Protein AF-A0A6B9L3U7-F1 (afdb_monomer)

GO terms:
  GO:0005576 extracellular region (C, EXP)

Structure (mmCIF, N/CA/C/O backbone):
data_AF-A0A6B9L3U7-F1
#
_entry.id   AF-A0A6B9L3U7-F1
#
loop_
_atom_site.group_PDB
_atom_site.id
_atom_site.type_symbol
_atom_site.label_atom_id
_atom_site.label_alt_id
_atom_site.label_comp_id
_atom_site.label_asym_id
_atom_site.label_entity_id
_atom_site.label_seq_id
_atom_site.pdbx_PDB_ins_code
_atom_site.Cartn_x
_atom_site.Cartn_y
_atom_site.Cartn_z
_atom_site.occupancy
_atom_site.B_iso_or_equiv
_atom_site.auth_seq_id
_atom_site.auth_comp_id
_atom_site.auth_asym_id
_atom_site.auth_atom_id
_atom_site.pdbx_PDB_model_num
ATOM 1 N N . MET A 1 1 ? -17.481 -2.640 25.549 1.00 61.78 1 MET A N 1
ATOM 2 C CA . MET A 1 1 ? -16.501 -3.665 25.118 1.00 61.78 1 MET A CA 1
ATOM 3 C C . MET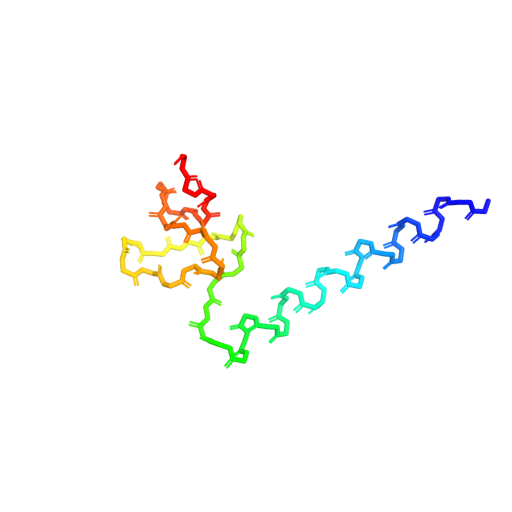 A 1 1 ? -16.121 -3.592 23.634 1.00 61.78 1 MET A C 1
ATOM 5 O O . MET A 1 1 ? -14.937 -3.671 23.351 1.00 61.78 1 MET A O 1
ATOM 9 N N . MET A 1 2 ? -17.042 -3.366 22.684 1.00 71.44 2 MET A N 1
ATOM 10 C CA . MET A 1 2 ? -16.723 -3.412 21.237 1.00 71.44 2 MET A CA 1
ATOM 11 C C . MET A 1 2 ? -15.702 -2.376 20.722 1.00 71.44 2 MET A C 1
ATOM 13 O O . MET A 1 2 ? -14.957 -2.670 19.795 1.00 71.44 2 MET A O 1
ATOM 17 N N . LYS A 1 3 ? -15.604 -1.189 21.339 1.00 79.88 3 LYS A N 1
ATOM 18 C CA . LYS A 1 3 ? -14.645 -0.151 20.910 1.00 79.88 3 LYS A CA 1
ATOM 19 C C . LYS A 1 3 ? -13.184 -0.600 21.018 1.00 79.88 3 LYS A C 1
ATOM 21 O O . LYS A 1 3 ? -12.384 -0.248 20.163 1.00 79.88 3 LYS A O 1
ATOM 26 N N . PHE A 1 4 ? -12.847 -1.395 22.036 1.00 84.56 4 PHE A N 1
ATOM 27 C CA . PHE A 1 4 ? -11.465 -1.822 22.264 1.00 84.56 4 PHE A CA 1
ATOM 28 C C . PHE A 1 4 ? -10.994 -2.806 21.187 1.00 84.56 4 PHE A C 1
ATOM 30 O O . PHE A 1 4 ? -9.887 -2.676 20.682 1.00 84.56 4 PHE A O 1
ATOM 37 N N . LEU A 1 5 ? -11.871 -3.729 20.774 1.00 88.19 5 LEU A N 1
ATOM 38 C CA . LEU A 1 5 ? -11.595 -4.679 19.692 1.00 88.19 5 LEU A CA 1
ATOM 39 C C . LEU A 1 5 ? -11.352 -3.971 18.357 1.00 88.19 5 LEU A C 1
ATOM 41 O O . LEU A 1 5 ? -10.451 -4.354 17.622 1.00 88.19 5 LEU A O 1
ATOM 45 N N . LEU A 1 6 ? -12.121 -2.919 18.067 1.00 88.81 6 LEU A N 1
ATOM 46 C CA . LEU A 1 6 ? -11.998 -2.165 16.819 1.00 88.81 6 LEU A CA 1
ATOM 47 C C . LEU A 1 6 ? -10.664 -1.406 16.753 1.00 88.81 6 LEU A C 1
ATOM 49 O O . LEU A 1 6 ? -9.993 -1.426 15.726 1.00 88.81 6 LEU A O 1
ATOM 53 N N . VAL A 1 7 ? -10.234 -0.814 17.872 1.00 90.25 7 VAL A N 1
ATOM 54 C CA . VAL A 1 7 ? -8.909 -0.181 17.978 1.00 90.25 7 VAL A CA 1
ATOM 55 C C . VAL A 1 7 ? -7.799 -1.214 17.799 1.00 90.25 7 VAL A C 1
ATOM 57 O O . VAL A 1 7 ? -6.878 -0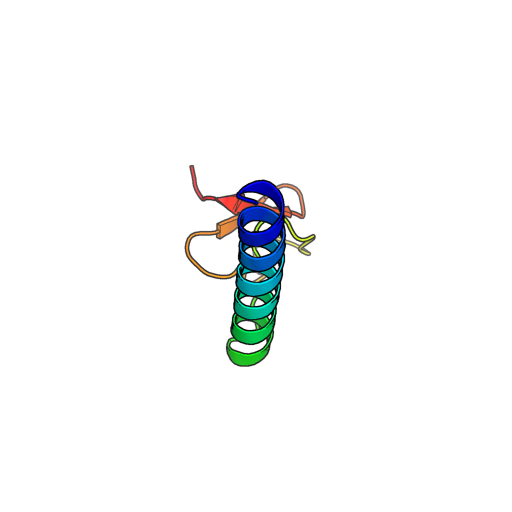.988 17.018 1.00 90.25 7 VAL A O 1
ATOM 60 N N . LEU A 1 8 ? -7.901 -2.363 18.472 1.00 89.25 8 LEU A N 1
ATOM 61 C CA . LEU A 1 8 ? -6.899 -3.423 18.367 1.00 89.25 8 LEU A CA 1
ATOM 62 C C . LEU A 1 8 ? -6.780 -3.925 16.923 1.00 89.25 8 LEU A C 1
ATOM 64 O O . LEU A 1 8 ? -5.673 -4.019 16.397 1.00 89.25 8 LEU A O 1
ATOM 68 N N . PHE A 1 9 ? -7.916 -4.148 16.263 1.00 90.38 9 PHE A N 1
ATOM 69 C CA . PHE A 1 9 ? -7.993 -4.566 14.865 1.00 90.38 9 PHE A CA 1
ATOM 70 C C . PHE A 1 9 ? -7.318 -3.569 13.915 1.00 90.38 9 PHE A C 1
ATOM 72 O O . PHE A 1 9 ? -6.503 -3.973 13.087 1.00 90.38 9 PHE A O 1
ATOM 79 N N . LEU A 1 10 ? -7.586 -2.267 14.070 1.00 88.25 10 LEU A N 1
ATOM 80 C CA . LEU A 1 10 ? -6.943 -1.224 13.263 1.00 88.25 10 LEU A CA 1
ATOM 81 C C . LEU A 1 10 ? -5.419 -1.219 13.445 1.00 88.25 10 LEU A C 1
ATOM 83 O O . LEU A 1 10 ? -4.684 -1.143 12.460 1.00 88.25 10 LEU A O 1
ATOM 87 N N . ILE A 1 11 ? -4.935 -1.359 14.683 1.00 89.75 11 ILE A N 1
ATOM 88 C CA . ILE A 1 11 ? -3.493 -1.431 14.968 1.00 89.75 11 ILE A CA 1
ATOM 89 C C . ILE A 1 11 ? -2.881 -2.675 14.317 1.00 89.75 11 ILE A C 1
ATOM 91 O O . ILE A 1 11 ? -1.830 -2.581 13.685 1.00 89.75 11 ILE A O 1
ATOM 95 N N . THR A 1 12 ? -3.551 -3.828 14.423 1.00 87.81 12 THR A N 1
ATOM 96 C CA . THR A 1 12 ? -3.031 -5.081 13.853 1.00 87.81 12 THR A CA 1
ATOM 97 C C . THR A 1 12 ? -2.952 -5.002 12.332 1.00 87.81 12 THR A C 1
ATOM 99 O O . THR A 1 12 ? -1.918 -5.341 11.765 1.00 87.81 12 THR A O 1
ATOM 102 N N . ILE A 1 13 ? -4.000 -4.496 11.670 1.00 85.88 13 ILE A N 1
ATOM 103 C CA . ILE A 1 13 ? -3.988 -4.280 10.217 1.00 85.88 13 ILE A CA 1
ATOM 104 C C . ILE A 1 13 ? -2.846 -3.355 9.812 1.00 85.88 13 ILE A C 1
ATOM 106 O O . ILE A 1 13 ? -2.120 -3.681 8.879 1.00 85.88 13 ILE A O 1
ATOM 110 N N . THR A 1 14 ? -2.656 -2.248 10.534 1.00 81.56 14 THR A N 1
ATOM 111 C CA . THR A 1 14 ? -1.604 -1.273 10.215 1.00 81.56 14 THR A CA 1
ATOM 112 C C . THR A 1 14 ? -0.221 -1.924 10.291 1.00 81.56 14 THR A C 1
ATOM 114 O O . THR A 1 14 ? 0.581 -1.779 9.367 1.00 81.56 14 THR A O 1
ATOM 117 N N . LEU A 1 15 ? 0.039 -2.708 11.342 1.00 83.44 15 LEU A N 1
ATOM 118 C CA . LEU A 1 15 ? 1.296 -3.445 11.501 1.00 83.44 15 LEU A CA 1
ATOM 119 C C . LEU A 1 15 ? 1.510 -4.478 10.391 1.00 83.44 15 LEU A C 1
ATOM 121 O O . LEU A 1 15 ? 2.609 -4.556 9.849 1.00 83.44 15 LEU A O 1
ATOM 125 N N . ILE A 1 16 ? 0.469 -5.224 10.010 1.00 82.81 16 ILE A N 1
ATOM 126 C CA . ILE A 1 16 ? 0.550 -6.208 8.921 1.00 82.81 16 ILE A CA 1
ATOM 127 C C . ILE A 1 16 ? 0.870 -5.514 7.595 1.00 82.81 16 ILE A C 1
ATOM 129 O O . ILE A 1 16 ? 1.754 -5.965 6.871 1.00 82.81 16 ILE A O 1
ATOM 133 N N . THR A 1 17 ? 0.206 -4.396 7.284 1.00 76.44 17 THR A N 1
ATOM 134 C CA . THR A 1 17 ? 0.495 -3.643 6.055 1.00 76.44 17 THR A CA 1
ATOM 135 C C . THR A 1 17 ? 1.917 -3.093 6.021 1.00 76.44 17 THR A C 1
ATOM 137 O O . THR A 1 17 ? 2.526 -3.094 4.955 1.00 76.44 17 THR A O 1
ATOM 140 N N . MET A 1 18 ? 2.469 -2.665 7.162 1.00 75.62 18 MET A N 1
ATOM 141 C CA . MET A 1 18 ? 3.855 -2.191 7.220 1.00 75.62 18 MET A CA 1
ATOM 142 C C . MET A 1 18 ? 4.859 -3.341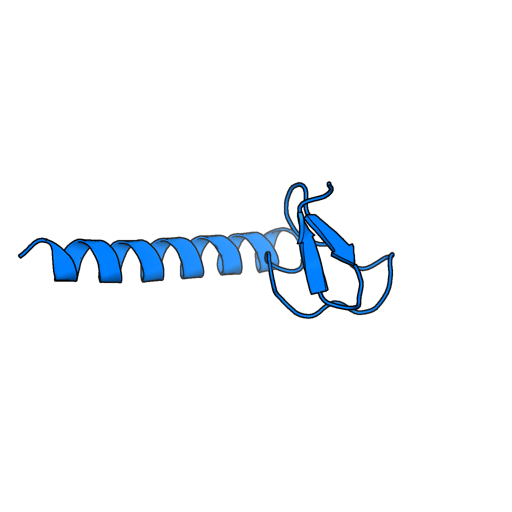 7.089 1.00 75.62 18 MET A C 1
ATOM 144 O O . MET A 1 18 ? 5.780 -3.239 6.283 1.00 75.62 18 MET A O 1
ATOM 148 N N . ALA A 1 19 ? 4.641 -4.464 7.779 1.00 79.25 19 ALA A N 1
ATOM 149 C CA . ALA A 1 19 ? 5.505 -5.641 7.663 1.00 79.25 19 ALA A CA 1
ATOM 150 C C . ALA A 1 19 ? 5.535 -6.194 6.227 1.00 79.25 19 ALA A C 1
ATOM 152 O O . ALA A 1 19 ? 6.603 -6.461 5.682 1.00 79.25 19 ALA A O 1
ATOM 153 N N . TYR A 1 20 ? 4.370 -6.279 5.577 1.00 77.44 20 TYR A N 1
ATOM 154 C CA . TYR A 1 20 ? 4.271 -6.695 4.176 1.00 77.44 20 TYR A CA 1
ATOM 155 C C . TYR A 1 20 ? 5.040 -5.750 3.238 1.00 77.44 20 TYR A C 1
ATOM 157 O O . TYR A 1 20 ? 5.683 -6.187 2.284 1.00 77.44 20 TYR A O 1
ATOM 165 N N . SER A 1 21 ? 4.992 -4.445 3.522 1.00 76.38 21 SER A N 1
ATOM 166 C CA . SER A 1 21 ? 5.662 -3.422 2.718 1.00 76.38 21 SER A CA 1
ATOM 167 C C . SER A 1 21 ? 7.191 -3.509 2.790 1.00 76.38 21 SER A C 1
ATOM 169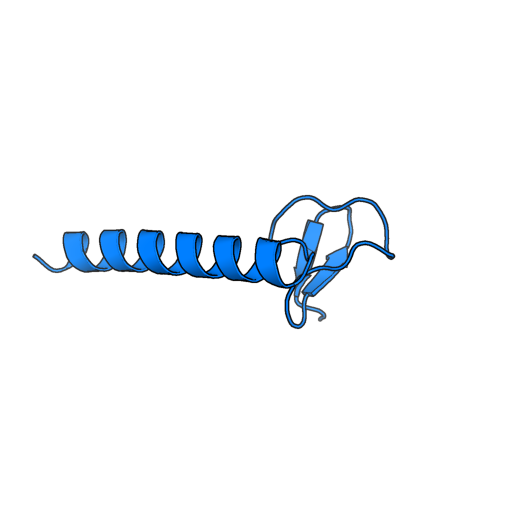 O O . SER A 1 21 ? 7.849 -3.421 1.752 1.00 76.38 21 SER A O 1
ATOM 171 N N . GLU A 1 22 ? 7.747 -3.777 3.978 1.00 73.50 22 GLU A N 1
ATOM 172 C CA . GLU A 1 22 ? 9.185 -4.017 4.160 1.00 73.50 22 GLU A CA 1
ATOM 173 C C . GLU A 1 22 ? 9.635 -5.290 3.446 1.00 73.50 22 GLU A C 1
ATOM 175 O O . GLU A 1 22 ? 10.644 -5.275 2.743 1.00 73.50 22 GLU A O 1
ATOM 180 N N . GLU A 1 23 ? 8.866 -6.374 3.570 1.00 77.00 23 GLU A N 1
ATOM 181 C CA . GLU A 1 23 ? 9.215 -7.656 2.955 1.00 77.00 23 GLU A CA 1
ATOM 182 C C . GLU A 1 23 ? 9.245 -7.569 1.420 1.00 77.00 23 GLU A C 1
ATOM 184 O O . GLU A 1 23 ? 10.103 -8.169 0.774 1.00 77.00 23 GLU A O 1
ATOM 189 N N . HIS A 1 24 ? 8.326 -6.805 0.822 1.00 77.75 24 HIS A N 1
ATOM 190 C CA . HIS A 1 24 ? 8.167 -6.731 -0.6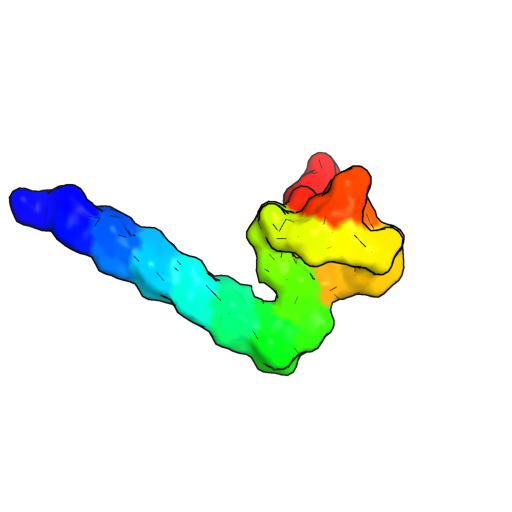36 1.00 77.75 24 HIS A CA 1
ATOM 191 C C . HIS A 1 24 ? 8.833 -5.496 -1.267 1.00 77.75 24 HIS A C 1
ATOM 193 O O . HIS A 1 24 ? 8.787 -5.327 -2.492 1.00 77.75 24 HIS A O 1
ATOM 199 N N . GLY A 1 25 ? 9.459 -4.636 -0.455 1.00 84.12 25 GLY A N 1
ATOM 200 C CA . GLY A 1 25 ? 10.099 -3.401 -0.910 1.00 84.12 25 GLY A CA 1
ATOM 201 C C . GLY A 1 25 ? 9.120 -2.457 -1.614 1.00 84.12 25 GLY A C 1
ATOM 202 O O . GLY A 1 25 ? 9.442 -1.903 -2.669 1.00 84.12 25 GLY A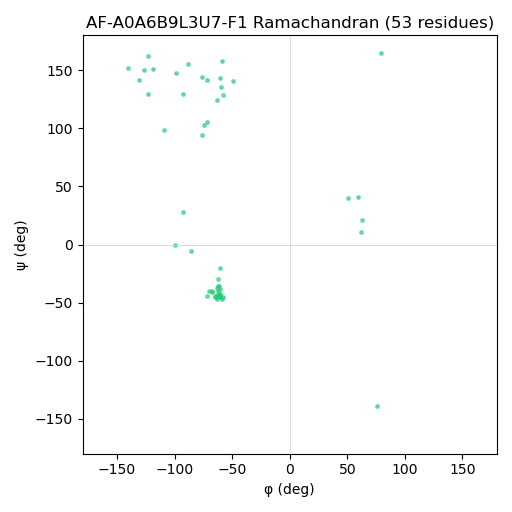 O 1
ATOM 203 N N . CYS A 1 26 ? 7.905 -2.330 -1.079 1.00 88.44 26 CYS A N 1
ATOM 204 C CA . CYS A 1 26 ? 6.859 -1.470 -1.624 1.00 88.44 26 CYS A CA 1
ATOM 205 C C . CYS A 1 26 ? 6.371 -0.446 -0.589 1.00 88.44 26 CYS A C 1
ATOM 207 O O . CYS A 1 26 ? 6.606 -0.581 0.603 1.00 88.44 26 CYS A O 1
ATOM 209 N N . ILE A 1 27 ? 5.708 0.610 -1.051 1.00 88.69 27 ILE A N 1
ATOM 210 C CA . ILE A 1 27 ? 5.185 1.704 -0.236 1.00 88.69 27 ILE A CA 1
ATOM 211 C C . ILE A 1 27 ? 3.734 1.379 0.146 1.00 88.69 27 ILE A C 1
ATOM 213 O O . ILE A 1 27 ? 2.934 1.062 -0.744 1.00 88.69 27 ILE A O 1
ATOM 217 N N . PRO A 1 28 ? 3.355 1.462 1.432 1.00 86.94 28 PRO A N 1
ATOM 218 C CA . PRO A 1 28 ? 1.991 1.186 1.860 1.00 86.94 28 PRO A CA 1
ATOM 219 C C . PRO A 1 28 ? 0.948 2.101 1.190 1.00 86.94 28 PRO A C 1
ATOM 221 O O . PRO A 1 28 ? 1.258 3.223 0.779 1.00 86.94 28 PRO A O 1
ATOM 224 N N . PRO A 1 29 ? -0.322 1.669 1.137 1.00 86.12 29 PRO A N 1
ATOM 225 C CA . PRO A 1 29 ? -1.436 2.525 0.743 1.00 86.12 29 PRO A CA 1
ATOM 226 C C . PRO A 1 29 ? -1.444 3.859 1.497 1.00 86.12 29 PRO A C 1
ATOM 228 O O . PRO A 1 29 ? -1.185 3.896 2.700 1.00 86.12 29 PRO A O 1
ATOM 231 N N . PHE A 1 30 ? -1.787 4.944 0.802 1.00 87.81 30 PHE A N 1
ATOM 232 C CA . PHE A 1 30 ? -1.916 6.302 1.348 1.00 87.81 30 PHE A CA 1
ATOM 233 C C . PHE A 1 30 ? -0.633 6.899 1.945 1.00 87.81 30 PHE A C 1
ATOM 235 O O . PHE A 1 30 ? -0.688 7.955 2.574 1.00 87.81 30 PHE A O 1
ATOM 242 N N . GLN A 1 31 ? 0.520 6.263 1.732 1.00 89.50 31 GLN A N 1
ATOM 243 C CA . GLN A 1 31 ? 1.814 6.824 2.100 1.00 89.50 31 GLN A CA 1
ATOM 244 C C . GLN A 1 31 ? 2.402 7.679 0.967 1.00 89.50 31 GLN A C 1
ATOM 246 O O . GLN A 1 31 ? 2.060 7.478 -0.207 1.00 89.50 31 GLN A O 1
ATOM 251 N N . PRO A 1 32 ? 3.283 8.640 1.303 1.00 90.75 32 PRO A N 1
ATOM 252 C CA . PRO A 1 32 ? 4.006 9.431 0.321 1.00 90.75 32 PRO A CA 1
ATOM 253 C C . PRO A 1 32 ? 4.874 8.552 -0.582 1.00 90.75 32 PRO A C 1
ATOM 255 O O . PRO A 1 32 ? 5.488 7.589 -0.126 1.00 90.75 32 PRO A O 1
ATOM 258 N N . CYS A 1 33 ? 4.960 8.913 -1.856 1.00 91.81 33 CYS A N 1
ATOM 259 C CA . CYS A 1 33 ? 5.788 8.235 -2.847 1.00 91.81 33 CYS A CA 1
ATOM 260 C C . CYS A 1 33 ? 6.455 9.249 -3.784 1.00 91.81 33 CYS A C 1
ATOM 262 O O . CYS A 1 33 ? 5.923 10.335 -4.029 1.00 91.81 33 CYS A O 1
ATOM 264 N N . GLU A 1 34 ? 7.619 8.901 -4.333 1.00 88.06 34 GLU A N 1
ATOM 265 C CA . GLU A 1 34 ? 8.381 9.783 -5.217 1.00 88.06 34 GLU A CA 1
ATOM 266 C C . GLU A 1 34 ? 8.352 9.281 -6.664 1.00 88.06 34 GLU A C 1
ATOM 268 O O . GLU A 1 34 ? 9.095 8.390 -7.076 1.00 88.06 34 GLU A O 1
ATOM 273 N N . GLY A 1 35 ? 7.459 9.877 -7.454 1.00 78.69 35 GLY A N 1
ATOM 274 C CA . GLY A 1 35 ? 7.358 9.632 -8.890 1.00 78.69 35 GLY A CA 1
ATOM 275 C C . GLY A 1 35 ? 6.629 8.341 -9.271 1.00 78.69 35 GLY A C 1
ATOM 276 O O . GLY A 1 35 ? 6.428 7.432 -8.472 1.00 78.69 35 GLY A O 1
ATOM 277 N N . VAL A 1 36 ? 6.247 8.257 -10.545 1.00 74.12 36 VAL A N 1
ATOM 278 C CA . VAL A 1 36 ? 5.453 7.151 -11.116 1.00 74.12 36 VAL A CA 1
ATOM 279 C C . VAL A 1 36 ? 6.117 5.773 -11.018 1.00 74.12 36 VAL A C 1
ATOM 281 O O . VAL A 1 36 ? 5.422 4.766 -11.066 1.00 74.12 36 VAL A O 1
ATOM 284 N N . ASN A 1 37 ? 7.440 5.717 -10.837 1.00 77.94 37 ASN A N 1
ATOM 285 C CA . ASN A 1 37 ? 8.191 4.465 -10.690 1.00 77.94 37 ASN A CA 1
ATOM 286 C C . ASN A 1 37 ? 8.222 3.938 -9.247 1.00 77.94 37 ASN A C 1
ATOM 288 O O . ASN A 1 37 ? 8.753 2.853 -9.006 1.00 77.94 37 ASN A O 1
ATOM 292 N N . SER A 1 38 ? 7.683 4.688 -8.282 1.00 84.81 38 SER A N 1
ATOM 293 C CA . SER A 1 38 ? 7.567 4.221 -6.903 1.00 84.81 38 SER A CA 1
ATOM 294 C C . SER A 1 38 ? 6.653 2.993 -6.827 1.00 84.81 38 SER A C 1
ATOM 296 O O . SER A 1 38 ? 5.495 3.040 -7.246 1.00 84.81 38 SER A O 1
ATOM 298 N N . ARG A 1 39 ? 7.163 1.889 -6.267 1.00 87.38 39 ARG A N 1
ATOM 299 C CA . ARG A 1 39 ? 6.405 0.645 -6.071 1.00 87.38 39 ARG A CA 1
ATOM 300 C C . ARG A 1 39 ? 5.448 0.796 -4.896 1.00 87.38 39 ARG A C 1
ATOM 302 O O . ARG A 1 39 ? 5.841 0.560 -3.766 1.00 87.38 39 ARG A O 1
ATOM 309 N N . CYS A 1 40 ? 4.200 1.163 -5.144 1.00 88.38 40 CYS A N 1
ATOM 310 C CA . CYS A 1 40 ? 3.147 1.068 -4.133 1.00 88.38 40 CYS A CA 1
ATOM 311 C C . CYS A 1 40 ? 2.701 -0.398 -3.965 1.00 88.38 40 CYS A C 1
ATOM 313 O O . CYS A 1 40 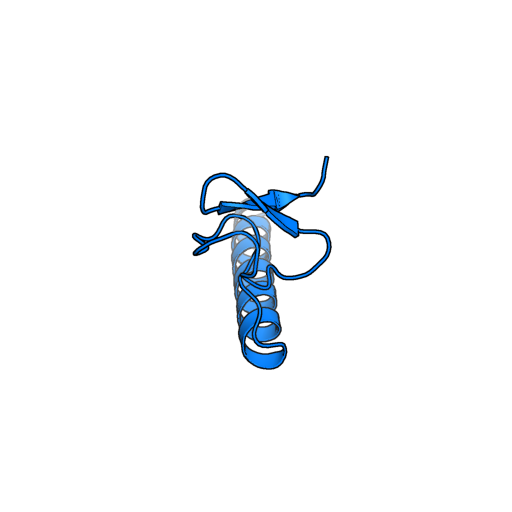? 2.686 -1.162 -4.929 1.00 88.38 40 CYS A O 1
ATOM 315 N N . CYS A 1 41 ? 2.366 -0.817 -2.745 1.00 87.38 41 CYS A N 1
ATOM 316 C CA . CYS A 1 41 ? 1.930 -2.186 -2.473 1.00 87.38 41 CYS A CA 1
ATOM 317 C C . CYS A 1 41 ? 0.517 -2.444 -3.019 1.00 87.38 41 CYS A C 1
ATOM 319 O O . CYS A 1 41 ? -0.366 -1.604 -2.874 1.00 87.38 41 CYS A O 1
ATOM 321 N N . GLY A 1 42 ? 0.266 -3.639 -3.563 1.00 83.81 42 GLY A N 1
ATOM 322 C CA . GLY A 1 42 ? -1.062 -4.054 -4.034 1.00 83.81 42 GLY A CA 1
ATOM 323 C C . GLY A 1 42 ? -1.466 -3.421 -5.371 1.00 83.81 42 GLY A C 1
ATOM 324 O O . GLY A 1 42 ? -0.651 -3.320 -6.280 1.00 83.81 42 GLY A O 1
ATOM 325 N N . LEU A 1 43 ? -2.735 -3.014 -5.496 1.00 85.44 43 LEU A N 1
ATOM 326 C CA . LEU A 1 43 ? -3.305 -2.352 -6.688 1.00 85.44 43 LEU A CA 1
ATOM 327 C C . LEU A 1 43 ? -3.237 -0.814 -6.606 1.00 85.44 43 LEU A C 1
ATOM 329 O O . LEU A 1 43 ? -4.095 -0.105 -7.141 1.00 85.44 43 LEU A O 1
ATOM 333 N N . TYR A 1 44 ? -2.244 -0.302 -5.883 1.00 88.25 44 TYR A N 1
ATOM 334 C CA . TYR A 1 44 ? -2.025 1.125 -5.694 1.00 88.25 44 TYR A CA 1
ATOM 335 C C . TYR A 1 44 ? -0.945 1.617 -6.662 1.00 88.25 44 TYR A C 1
ATOM 337 O O . TYR A 1 44 ? -0.002 0.893 -6.977 1.00 88.25 44 TYR A O 1
ATOM 345 N N . VAL A 1 45 ? -1.065 2.862 -7.113 1.00 90.56 45 VAL A N 1
ATOM 346 C CA . VAL A 1 45 ? -0.100 3.551 -7.975 1.00 90.56 45 VAL A CA 1
ATOM 347 C C . VAL A 1 45 ? 0.302 4.878 -7.347 1.00 90.56 45 VAL A C 1
ATOM 349 O O . VAL A 1 45 ? -0.479 5.502 -6.626 1.00 90.56 45 VAL A O 1
ATOM 352 N N . CYS A 1 46 ? 1.531 5.322 -7.614 1.00 91.69 46 CYS A N 1
ATOM 353 C CA . CYS A 1 46 ? 1.986 6.619 -7.136 1.00 91.69 46 CYS A CA 1
ATOM 354 C C . CYS A 1 46 ? 1.342 7.735 -7.965 1.00 91.69 46 CYS A C 1
ATOM 356 O O . CYS A 1 46 ? 1.757 8.007 -9.094 1.00 91.69 46 CYS A O 1
ATOM 358 N N . PHE A 1 47 ? 0.334 8.393 -7.398 1.00 91.69 47 PHE A N 1
ATOM 359 C CA . PHE A 1 47 ? -0.385 9.494 -8.025 1.00 91.69 47 PHE A CA 1
ATOM 360 C C . PHE A 1 47 ? -0.326 10.729 -7.130 1.00 91.69 47 PHE A C 1
ATOM 362 O O . PHE A 1 47 ? -0.603 10.664 -5.937 1.00 91.69 47 PHE A O 1
ATOM 369 N N . ASN A 1 48 ? 0.065 11.872 -7.699 1.00 91.00 48 ASN A N 1
ATOM 370 C CA . ASN 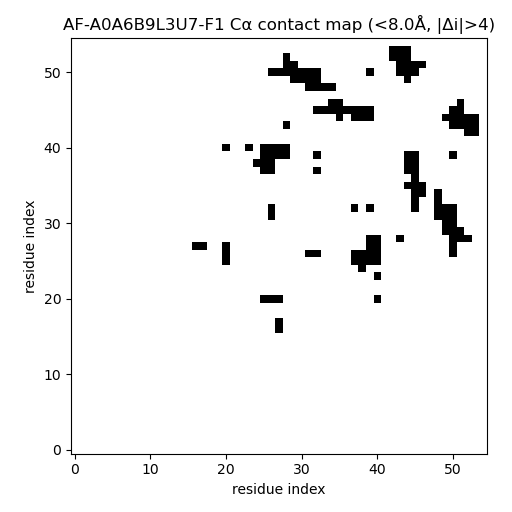A 1 48 ? 0.249 13.118 -6.948 1.00 91.00 48 ASN A CA 1
ATOM 371 C C . ASN A 1 48 ? 1.134 12.960 -5.686 1.00 91.00 48 ASN A C 1
ATOM 373 O O . ASN A 1 48 ? 0.846 13.525 -4.635 1.00 91.00 48 ASN A O 1
ATOM 377 N N . LYS A 1 49 ? 2.210 12.165 -5.794 1.00 92.50 49 LYS A N 1
ATOM 378 C CA . LYS A 1 49 ? 3.135 11.825 -4.695 1.00 92.50 49 LYS A CA 1
ATOM 379 C C . LYS A 1 49 ? 2.509 11.049 -3.525 1.00 92.50 49 LYS A C 1
ATOM 381 O O . LYS A 1 49 ? 3.074 11.045 -2.434 1.00 92.50 49 LYS A O 1
ATOM 386 N N . ILE A 1 50 ? 1.371 10.385 -3.732 1.00 92.31 50 ILE A N 1
ATOM 387 C CA . ILE A 1 50 ? 0.743 9.488 -2.751 1.00 92.31 50 ILE A CA 1
ATOM 388 C C . ILE A 1 50 ? 0.390 8.154 -3.418 1.00 92.31 50 ILE A C 1
ATOM 390 O O . ILE A 1 50 ? -0.056 8.120 -4.565 1.00 92.31 50 ILE A O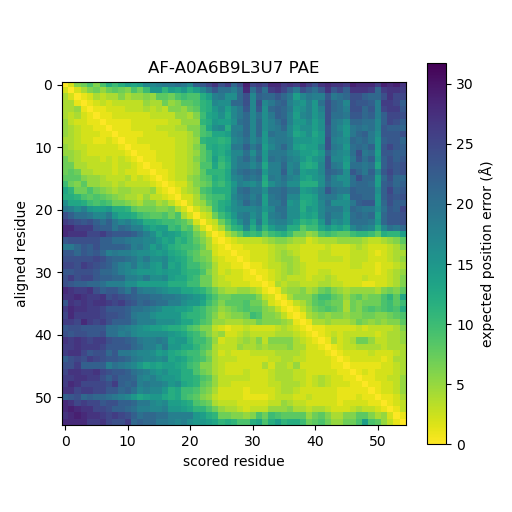 1
ATOM 394 N N . CYS A 1 51 ? 0.569 7.045 -2.702 1.00 91.31 51 CYS A N 1
ATOM 395 C CA . CYS A 1 51 ? 0.087 5.741 -3.145 1.00 91.31 51 CYS A CA 1
ATOM 396 C C . CYS A 1 51 ? -1.440 5.667 -3.041 1.00 91.31 51 CYS A C 1
ATOM 398 O O . CYS A 1 51 ? -1.994 5.537 -1.948 1.00 91.31 51 CYS A O 1
ATOM 400 N N . LEU A 1 52 ? -2.124 5.736 -4.180 1.00 91.62 52 LEU A N 1
ATOM 401 C CA . LEU A 1 52 ? -3.585 5.721 -4.274 1.00 91.62 52 LEU A CA 1
ATOM 402 C C . LEU A 1 52 ? -4.057 4.516 -5.079 1.00 91.62 52 LEU A C 1
ATOM 404 O O . LEU A 1 52 ? -3.330 4.017 -5.934 1.00 91.62 52 LEU A O 1
ATOM 408 N N . ALA A 1 53 ? -5.261 4.029 -4.782 1.00 87.38 53 ALA A N 1
ATOM 409 C CA . ALA A 1 53 ? -5.849 2.937 -5.544 1.00 87.38 53 ALA A CA 1
ATOM 410 C C . ALA A 1 53 ? -5.981 3.366 -7.010 1.00 87.38 53 ALA A C 1
ATOM 412 O O . ALA A 1 53 ? -6.389 4.495 -7.292 1.00 87.38 53 ALA A O 1
ATOM 413 N N . THR A 1 54 ? -5.607 2.476 -7.925 1.00 77.00 54 THR A N 1
ATOM 414 C CA . THR A 1 54 ? -5.827 2.702 -9.359 1.00 77.00 54 THR A CA 1
ATOM 415 C C . THR A 1 54 ? -7.335 2.911 -9.591 1.00 77.00 54 THR A C 1
ATOM 417 O O . THR A 1 54 ? -8.105 2.106 -9.059 1.00 77.00 54 THR A O 1
ATOM 420 N N . PRO A 1 55 ? -7.770 3.987 -10.280 1.00 62.16 55 PRO A N 1
ATOM 421 C CA . PRO A 1 55 ? -9.184 4.215 -10.582 1.00 62.16 55 PRO A CA 1
ATOM 422 C C . PRO A 1 55 ? -9.787 3.118 -11.467 1.00 62.16 55 PRO A C 1
ATOM 424 O O . PRO A 1 55 ? -9.023 2.470 -12.220 1.00 62.16 55 PRO A O 1
#

Sequence (55 aa):
MMKFLLVLFLITITLITMAYSEEHGCIPPFQPCEGVNSRCCGLYVCFNKICLATP

Foldseek 3Di:
DVVVVVVVVVVVVVVVQVVVCVVVVADEAQDFADDQPGHHPDQFTQDPRGTYHDD

pLDDT: mean 84.27, std 7.12, range [61.78, 92.5]

Mean predicted aligned error: 11.52 Å

Secondary structure (DSSP, 8-state):
-HHHHHHHHHHHHHHHHHHHHHHHT-BPTTSB--STTS-BSSSEEEETTEEEE--

Solvent-accessible surface area (backbone atoms only — not comparable to full-atom values): 3078 Å² total; per-residue (Å²): 119,71,69,59,56,54,52,53,49,52,54,52,53,53,52,50,48,50,54,52,18,64,77,68,71,27,38,44,76,74,34,77,37,76,53,75,84,35,50,25,44,81,73,26,37,33,50,96,45,24,15,36,70,62,132

Organism: Platymeris rhadamanthus (NCBI:txid1134088)

Radius of gyration: 13.19 Å; Cα contacts (8 Å, |Δi|>4): 72; chains: 1; bounding box: 27×21×36 Å